Protein AF-A0A1L6TGG5-F1 (afdb_monomer_lite)

Structure (mmCIF, N/CA/C/O backbone):
data_AF-A0A1L6TGG5-F1
#
_entry.id   AF-A0A1L6TGG5-F1
#
loop_
_atom_site.group_PDB
_atom_site.id
_atom_site.type_symbol
_atom_site.label_atom_id
_atom_site.label_alt_id
_atom_site.label_comp_id
_atom_site.label_asym_id
_atom_site.label_entity_id
_atom_site.label_seq_id
_atom_site.pdbx_PDB_ins_code
_atom_site.Cartn_x
_atom_site.Cartn_y
_atom_site.Cartn_z
_atom_site.occupancy
_atom_site.B_iso_or_equiv
_atom_site.auth_seq_id
_atom_site.auth_comp_id
_atom_site.auth_asym_id
_atom_site.auth_atom_id
_atom_site.pdbx_PDB_model_num
ATOM 1 N N . MET A 1 1 ? 0.037 -15.836 -2.372 1.00 89.75 1 MET A N 1
ATOM 2 C CA . MET A 1 1 ? 1.193 -15.166 -1.727 1.00 89.75 1 MET A CA 1
ATOM 3 C C . MET A 1 1 ? 0.680 -14.251 -0.624 1.00 89.75 1 MET A C 1
ATOM 5 O O . MET A 1 1 ? -0.408 -13.714 -0.791 1.00 89.75 1 MET A O 1
ATOM 9 N N . ARG A 1 2 ? 1.420 -14.093 0.482 1.00 94.62 2 ARG A N 1
ATOM 10 C CA . ARG A 1 2 ? 1.064 -13.198 1.595 1.00 94.62 2 ARG A CA 1
ATOM 11 C C . ARG A 1 2 ? 2.154 -12.146 1.784 1.00 94.62 2 ARG A C 1
ATOM 13 O O . ARG A 1 2 ? 3.326 -12.507 1.813 1.00 94.62 2 ARG A O 1
ATOM 20 N N . VAL A 1 3 ? 1.760 -10.887 1.944 1.00 95.38 3 VAL A N 1
ATOM 21 C CA . VAL A 1 3 ? 2.658 -9.762 2.239 1.00 95.38 3 VAL A CA 1
ATOM 22 C C . VAL A 1 3 ? 2.161 -9.048 3.489 1.00 95.38 3 VAL A C 1
ATOM 24 O O . VAL A 1 3 ? 0.959 -8.843 3.641 1.00 95.38 3 VAL A O 1
ATOM 27 N N . THR A 1 4 ? 3.073 -8.674 4.385 1.00 95.62 4 THR A N 1
ATOM 28 C CA . THR A 1 4 ? 2.738 -7.883 5.576 1.00 95.62 4 THR A CA 1
ATOM 29 C C . THR A 1 4 ? 3.230 -6.455 5.386 1.00 95.62 4 THR A C 1
ATOM 31 O O . THR A 1 4 ? 4.394 -6.252 5.054 1.00 95.62 4 THR A O 1
ATOM 34 N N . LEU A 1 5 ? 2.346 -5.483 5.593 1.00 94.94 5 LEU A N 1
ATOM 35 C CA . LEU A 1 5 ? 2.621 -4.056 5.466 1.00 94.94 5 LEU A CA 1
ATOM 36 C C . LEU A 1 5 ? 2.347 -3.381 6.806 1.00 94.94 5 LEU A C 1
ATOM 38 O O . LEU A 1 5 ? 1.287 -3.581 7.407 1.00 94.94 5 LEU A O 1
ATOM 42 N N . HIS A 1 6 ? 3.308 -2.585 7.261 1.00 94.62 6 HIS A N 1
ATOM 43 C CA . HIS A 1 6 ? 3.231 -1.865 8.523 1.00 94.62 6 HIS A CA 1
ATOM 44 C C . HIS A 1 6 ? 3.273 -0.365 8.248 1.00 94.62 6 HIS A C 1
ATOM 46 O O . HIS A 1 6 ? 4.285 0.144 7.774 1.00 94.62 6 HIS A O 1
ATOM 52 N N . TYR A 1 7 ? 2.182 0.328 8.561 1.00 93.38 7 TYR A N 1
ATOM 53 C CA . TYR A 1 7 ? 2.082 1.780 8.471 1.00 93.38 7 TYR A CA 1
ATOM 54 C C . TYR A 1 7 ? 1.984 2.331 9.890 1.00 93.38 7 TYR A C 1
ATOM 56 O O . TYR A 1 7 ? 0.941 2.218 10.535 1.00 93.38 7 TYR A O 1
ATOM 64 N N . ALA A 1 8 ? 3.093 2.865 10.403 1.00 89.75 8 ALA A N 1
ATOM 65 C CA . ALA A 1 8 ? 3.158 3.388 11.766 1.00 89.75 8 ALA A CA 1
ATOM 66 C C . ALA A 1 8 ? 2.540 4.787 11.859 1.00 89.75 8 ALA A C 1
ATOM 68 O O . ALA A 1 8 ? 1.974 5.153 12.888 1.00 89.75 8 ALA A O 1
ATOM 69 N N . THR A 1 9 ? 2.630 5.561 10.778 1.00 90.44 9 THR A N 1
ATOM 70 C CA . THR A 1 9 ? 2.138 6.934 10.715 1.00 90.44 9 THR A CA 1
ATOM 71 C C . THR A 1 9 ? 1.211 7.152 9.524 1.00 90.44 9 THR A C 1
ATOM 73 O O . THR A 1 9 ? 1.226 6.418 8.534 1.00 90.44 9 THR A O 1
ATOM 76 N N . THR A 1 10 ? 0.399 8.209 9.595 1.00 89.44 10 THR A N 1
ATOM 77 C CA . THR A 1 10 ? -0.414 8.646 8.454 1.00 89.44 10 THR A CA 1
ATOM 78 C C . THR A 1 10 ? 0.462 9.043 7.261 1.00 89.44 10 THR A C 1
ATOM 80 O O . THR A 1 10 ? 0.054 8.830 6.128 1.00 89.44 10 THR A O 1
ATOM 83 N N . ALA A 1 11 ? 1.676 9.558 7.490 1.00 89.75 11 ALA A N 1
ATOM 84 C CA . ALA A 1 11 ? 2.612 9.910 6.419 1.00 89.75 11 ALA A CA 1
ATOM 85 C C . ALA A 1 11 ? 3.085 8.675 5.628 1.00 89.75 11 ALA A C 1
ATOM 87 O O . ALA A 1 11 ? 3.120 8.713 4.395 1.00 89.75 11 ALA A O 1
ATOM 88 N N . ASP A 1 12 ? 3.359 7.562 6.320 1.00 90.94 12 ASP A N 1
ATOM 89 C CA . ASP A 1 12 ? 3.698 6.283 5.675 1.00 90.94 12 ASP A CA 1
ATOM 90 C C . ASP A 1 12 ? 2.537 5.799 4.800 1.00 90.94 12 ASP A C 1
ATOM 92 O O . ASP A 1 12 ? 2.722 5.356 3.666 1.00 90.94 12 ASP A O 1
ATOM 96 N N . LEU A 1 13 ? 1.315 5.923 5.327 1.00 91.19 13 LEU A N 1
ATOM 97 C CA . LEU A 1 13 ? 0.104 5.504 4.637 1.00 91.19 13 LEU A CA 1
ATOM 98 C C . LEU A 1 13 ? -0.187 6.377 3.408 1.00 91.19 13 LEU A C 1
ATOM 100 O O . LEU A 1 13 ? -0.550 5.837 2.370 1.00 91.19 13 LEU A O 1
ATOM 104 N N . ILE A 1 14 ? 0.014 7.698 3.495 1.00 90.75 14 ILE A N 1
ATOM 105 C CA . ILE A 1 14 ? -0.110 8.626 2.355 1.00 90.75 14 ILE A CA 1
ATOM 106 C C . ILE A 1 14 ? 0.869 8.247 1.247 1.00 90.75 14 ILE A C 1
ATOM 108 O O . ILE A 1 14 ? 0.482 8.201 0.084 1.00 90.75 14 ILE A O 1
ATOM 112 N N . SER A 1 15 ? 2.118 7.951 1.609 1.00 89.62 15 SER A N 1
ATOM 113 C CA . SER A 1 15 ? 3.171 7.639 0.637 1.00 89.62 15 SER A CA 1
ATOM 114 C C . SER A 1 15 ? 2.923 6.314 -0.090 1.00 89.62 15 SER A C 1
ATOM 116 O O . SER A 1 15 ? 3.339 6.144 -1.232 1.00 89.62 15 SER A O 1
ATOM 118 N N . ALA A 1 16 ? 2.223 5.375 0.554 1.00 92.56 16 ALA A N 1
ATOM 119 C CA . ALA A 1 16 ? 1.898 4.080 -0.034 1.00 92.56 16 ALA A CA 1
ATOM 120 C C . ALA A 1 16 ? 0.516 4.025 -0.705 1.00 92.56 16 ALA A C 1
ATOM 122 O O . ALA A 1 16 ? 0.297 3.170 -1.563 1.00 92.56 16 ALA A O 1
ATOM 123 N N . TYR A 1 17 ? -0.442 4.866 -0.313 1.00 94.25 17 TYR A N 1
ATOM 124 C CA . TYR A 1 17 ? -1.815 4.785 -0.810 1.00 94.25 17 TYR A CA 1
ATOM 125 C C . TYR A 1 17 ? -1.975 5.454 -2.178 1.00 94.25 17 TYR A C 1
ATOM 127 O O . TYR A 1 17 ? -1.562 6.587 -2.401 1.00 94.25 17 TYR A O 1
ATOM 135 N N . LEU A 1 18 ? -2.633 4.750 -3.097 1.00 92.06 18 LEU A N 1
ATOM 136 C CA . LEU A 1 18 ? -2.893 5.177 -4.468 1.00 92.06 18 LEU A CA 1
ATOM 137 C C . LEU A 1 18 ? -4.403 5.456 -4.626 1.00 92.06 18 LEU A C 1
ATOM 139 O O . LEU A 1 18 ? -5.166 4.552 -4.987 1.00 92.06 18 LEU A O 1
ATOM 143 N N . PRO A 1 19 ? -4.868 6.691 -4.346 1.00 87.12 19 PRO A N 1
ATOM 144 C CA . PRO A 1 19 ? -6.296 7.014 -4.242 1.00 87.12 19 PRO A CA 1
ATOM 145 C C . PRO A 1 19 ? -7.030 7.042 -5.589 1.00 87.12 19 PRO A C 1
ATOM 147 O O . PRO A 1 19 ? -8.255 6.963 -5.625 1.00 87.12 19 PRO A O 1
ATOM 150 N N . PHE A 1 20 ? -6.297 7.165 -6.696 1.00 87.31 20 PHE A N 1
ATOM 151 C CA . PHE A 1 20 ? -6.845 7.244 -8.053 1.00 87.31 20 PHE A CA 1
ATOM 152 C C . PHE A 1 20 ? -7.248 5.877 -8.626 1.00 87.31 20 PHE A C 1
ATOM 154 O O . PHE A 1 20 ? -7.919 5.811 -9.654 1.00 87.31 20 PHE A O 1
ATOM 161 N N . ILE A 1 21 ? -6.853 4.781 -7.973 1.00 90.25 21 ILE A N 1
ATOM 162 C CA . ILE A 1 21 ? -7.242 3.430 -8.373 1.00 90.25 21 ILE A CA 1
ATOM 163 C C . ILE A 1 21 ? -8.613 3.112 -7.773 1.00 90.25 21 ILE A C 1
ATOM 165 O O . ILE A 1 21 ? -8.865 3.360 -6.593 1.00 90.25 21 ILE A O 1
ATOM 169 N N . GLN A 1 22 ? -9.517 2.553 -8.582 1.00 86.31 22 GLN A N 1
ATOM 170 C CA . GLN A 1 22 ? -10.857 2.169 -8.135 1.00 86.31 22 GLN A CA 1
ATOM 171 C C . GLN A 1 22 ? -10.767 1.253 -6.904 1.00 86.31 22 GLN A C 1
ATOM 173 O O . GLN A 1 22 ? -9.982 0.314 -6.901 1.00 86.31 22 GLN A O 1
ATOM 178 N N . GLN A 1 23 ? -11.584 1.505 -5.875 1.00 86.50 23 GLN A N 1
ATOM 179 C CA . GLN A 1 23 ? -11.537 0.790 -4.582 1.00 86.50 23 GLN A CA 1
ATOM 180 C C . GLN A 1 23 ? -10.236 0.981 -3.778 1.00 86.50 23 GLN A C 1
ATOM 182 O O . GLN A 1 23 ? -10.080 0.351 -2.738 1.00 86.50 23 GLN A O 1
ATOM 187 N N . GLY A 1 24 ? -9.353 1.890 -4.200 1.00 92.25 24 GLY A N 1
ATOM 188 C CA . GLY A 1 24 ? -8.076 2.155 -3.552 1.00 92.25 24 GLY A CA 1
ATOM 189 C C . GLY A 1 24 ? -7.032 1.078 -3.840 1.00 92.25 24 GLY A C 1
ATOM 190 O O . GLY A 1 24 ? -7.337 -0.096 -4.072 1.00 92.25 24 GLY A O 1
ATOM 191 N N . ALA A 1 25 ? -5.769 1.483 -3.808 1.00 95.81 25 ALA A N 1
ATOM 192 C CA . ALA A 1 25 ? -4.644 0.572 -3.928 1.00 95.81 25 ALA A CA 1
ATOM 193 C C . ALA A 1 25 ? -3.504 0.970 -2.994 1.00 95.81 25 ALA A C 1
ATOM 195 O O . ALA A 1 25 ? -3.414 2.116 -2.560 1.00 95.81 25 ALA A O 1
ATOM 196 N N . LEU A 1 26 ? -2.631 0.013 -2.698 1.00 95.94 26 LEU A N 1
ATOM 197 C CA . LEU A 1 26 ? -1.404 0.224 -1.940 1.00 95.94 26 LEU A CA 1
ATOM 198 C C . LEU A 1 26 ? -0.203 -0.114 -2.815 1.00 95.94 26 LEU A C 1
ATOM 200 O O . LEU A 1 26 ? -0.190 -1.143 -3.495 1.00 95.94 26 LEU A O 1
ATOM 204 N N . PHE A 1 27 ? 0.810 0.739 -2.781 1.00 95.69 27 PHE A N 1
ATOM 205 C CA . PHE A 1 27 ? 2.122 0.410 -3.295 1.00 95.69 27 PHE A CA 1
ATOM 206 C C . PHE A 1 27 ? 2.813 -0.565 -2.339 1.00 95.69 27 PHE A C 1
ATOM 208 O O . PHE A 1 27 ? 2.892 -0.342 -1.129 1.00 95.69 27 PHE A O 1
ATOM 215 N N . VAL A 1 28 ? 3.302 -1.665 -2.901 1.00 95.56 28 VAL A N 1
ATOM 216 C CA . VAL A 1 28 ? 4.010 -2.727 -2.195 1.00 95.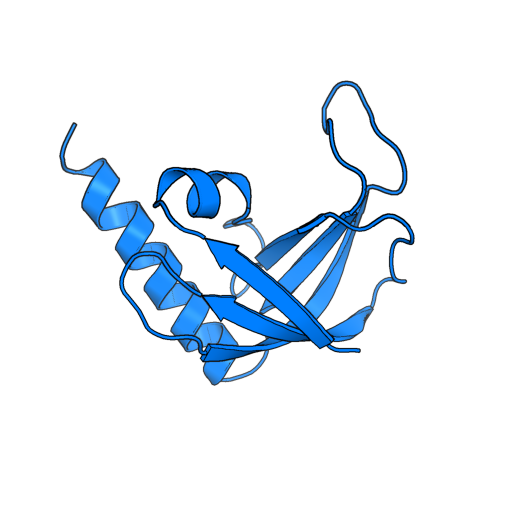56 28 VAL A CA 1
ATOM 217 C C . VAL A 1 28 ? 5.409 -2.821 -2.781 1.00 95.56 28 VAL A C 1
ATOM 219 O O . VAL A 1 28 ? 5.592 -3.352 -3.879 1.00 95.56 28 VAL A O 1
ATOM 222 N N . ALA A 1 29 ? 6.389 -2.304 -2.040 1.00 94.06 29 ALA A N 1
ATOM 223 C CA . ALA A 1 29 ? 7.795 -2.439 -2.392 1.00 94.06 29 ALA A CA 1
ATOM 224 C C . ALA A 1 29 ? 8.207 -3.920 -2.336 1.00 94.06 29 ALA A C 1
ATOM 226 O O . ALA A 1 29 ? 7.958 -4.609 -1.343 1.00 94.06 29 ALA A O 1
ATOM 227 N N . MET A 1 30 ? 8.803 -4.421 -3.416 1.00 92.94 30 MET A N 1
ATOM 228 C CA . MET A 1 30 ? 9.274 -5.804 -3.524 1.00 92.94 30 MET A CA 1
ATOM 229 C C . MET A 1 30 ? 10.375 -5.914 -4.575 1.00 92.94 30 MET A C 1
ATOM 231 O O . MET A 1 30 ? 10.359 -5.187 -5.562 1.00 92.94 30 MET A O 1
ATOM 235 N N . THR A 1 31 ? 11.312 -6.841 -4.376 1.00 88.50 31 THR A N 1
ATOM 236 C CA . THR A 1 31 ? 12.438 -7.052 -5.300 1.00 88.50 31 THR A CA 1
ATOM 237 C C . THR A 1 31 ? 11.992 -7.729 -6.597 1.00 88.50 31 THR A C 1
ATOM 239 O O . THR A 1 31 ? 12.346 -7.272 -7.679 1.00 88.50 31 THR A O 1
ATOM 242 N N . ASP A 1 32 ? 11.153 -8.762 -6.495 1.00 91.44 32 ASP A N 1
ATOM 243 C CA . ASP A 1 32 ? 10.616 -9.489 -7.647 1.00 91.44 32 ASP A CA 1
ATOM 244 C C . ASP A 1 32 ? 9.172 -9.065 -7.914 1.00 91.44 32 ASP A C 1
ATOM 246 O O . ASP A 1 32 ? 8.232 -9.531 -7.264 1.00 91.44 32 ASP A O 1
ATOM 250 N N . VAL A 1 33 ? 8.985 -8.150 -8.871 1.00 93.75 33 VAL A N 1
ATOM 251 C CA . VAL A 1 33 ? 7.653 -7.621 -9.182 1.00 93.75 33 VAL A CA 1
ATOM 252 C C . VAL A 1 33 ? 6.724 -8.694 -9.735 1.00 93.75 33 VAL A C 1
ATOM 254 O O . VAL A 1 33 ? 6.997 -9.358 -10.738 1.00 93.75 33 VAL A O 1
ATOM 257 N N . LEU A 1 34 ? 5.553 -8.796 -9.121 1.00 96.38 34 LEU A N 1
ATOM 258 C CA . LEU A 1 34 ? 4.529 -9.739 -9.539 1.00 96.38 34 LEU A CA 1
ATOM 259 C C . LEU A 1 34 ? 3.915 -9.371 -10.906 1.00 96.38 34 LEU A C 1
ATOM 261 O O . LEU A 1 34 ? 3.843 -8.188 -11.267 1.00 96.38 34 LEU A O 1
ATOM 265 N N . PRO A 1 35 ? 3.433 -10.364 -11.678 1.00 96.81 35 PRO A N 1
ATOM 266 C C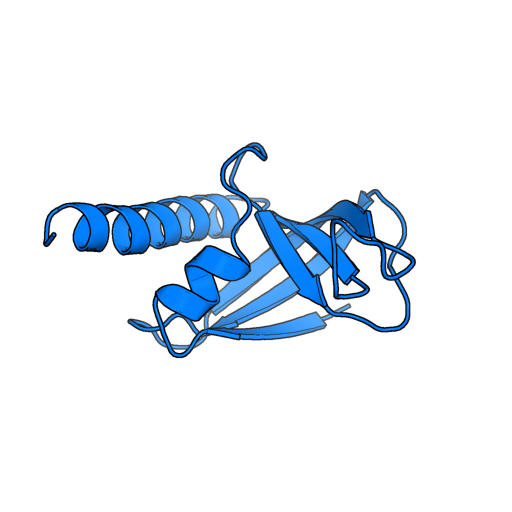A . PRO A 1 35 ? 2.642 -10.123 -12.883 1.00 96.81 35 PRO A CA 1
ATOM 267 C C . PRO A 1 35 ? 1.342 -9.359 -12.595 1.00 96.81 35 PRO A C 1
ATOM 269 O O . PRO A 1 35 ? 0.757 -9.488 -11.516 1.00 96.81 35 PRO A O 1
ATOM 272 N N . MET A 1 36 ? 0.845 -8.615 -13.588 1.00 97.44 36 MET A N 1
ATOM 273 C CA . MET A 1 36 ? -0.491 -8.005 -13.533 1.00 97.44 36 MET A CA 1
ATOM 274 C C . MET A 1 36 ? -1.571 -9.066 -13.305 1.00 97.44 36 MET A C 1
ATOM 276 O O . MET A 1 36 ? -1.470 -10.179 -13.813 1.00 97.44 36 MET A O 1
ATOM 280 N N . GLY A 1 37 ? -2.612 -8.715 -12.554 1.00 97.31 37 GLY A N 1
ATOM 281 C CA . GLY A 1 37 ? -3.713 -9.619 -12.226 1.00 97.31 37 GLY A CA 1
ATOM 282 C C . GLY A 1 37 ? -3.399 -10.630 -11.122 1.00 97.31 37 GLY A C 1
ATOM 283 O O . GLY A 1 37 ? -4.316 -11.307 -10.669 1.00 97.31 37 GLY A O 1
ATOM 284 N N . THR A 1 38 ? -2.151 -10.710 -10.645 1.00 97.69 38 THR A N 1
ATOM 285 C CA . THR A 1 38 ? -1.789 -11.599 -9.533 1.00 97.69 38 THR A CA 1
ATOM 286 C C . THR A 1 38 ? -2.555 -11.210 -8.277 1.00 97.69 38 THR A C 1
ATOM 288 O O . THR A 1 38 ? -2.528 -10.048 -7.867 1.00 97.69 38 THR A O 1
ATOM 291 N N . GLU A 1 39 ? -3.209 -12.185 -7.652 1.00 97.19 39 GLU A N 1
ATOM 292 C CA . GLU A 1 39 ? -3.902 -11.998 -6.382 1.00 97.19 39 GLU A CA 1
ATOM 293 C C . GLU A 1 39 ? -2.996 -12.363 -5.204 1.00 97.19 39 GLU A C 1
ATOM 295 O O . GLU A 1 39 ? -2.244 -13.346 -5.224 1.00 97.19 39 GLU A O 1
ATOM 300 N N . LEU A 1 40 ? -3.060 -11.546 -4.160 1.00 96.00 40 LEU A N 1
ATOM 301 C CA . LEU A 1 40 ? -2.262 -11.702 -2.956 1.00 96.00 40 LEU A CA 1
ATOM 302 C C . LEU A 1 40 ? -3.058 -11.320 -1.713 1.00 96.00 40 LEU A C 1
ATOM 304 O O . LEU A 1 40 ? -3.977 -10.505 -1.752 1.00 96.00 40 LEU A O 1
ATOM 308 N N . GLU A 1 41 ? -2.679 -11.931 -0.599 1.00 97.25 41 GLU A N 1
ATOM 309 C CA . GLU A 1 41 ? -3.200 -11.598 0.716 1.00 97.25 41 GLU A CA 1
ATOM 310 C C . GLU A 1 41 ? -2.299 -10.532 1.353 1.00 97.25 41 GLU A C 1
ATOM 312 O O . GLU A 1 41 ? -1.083 -10.712 1.461 1.00 97.25 41 GLU A O 1
ATOM 317 N N . LEU A 1 42 ? -2.889 -9.417 1.767 1.00 96.31 42 LEU A N 1
ATOM 318 C CA . LEU A 1 42 ? -2.213 -8.313 2.429 1.00 96.31 42 LEU A CA 1
ATOM 319 C C . LEU A 1 42 ? -2.592 -8.307 3.907 1.00 96.31 42 LEU A C 1
ATOM 321 O O . LEU A 1 42 ? -3.761 -8.147 4.262 1.00 96.31 42 LEU A O 1
ATOM 325 N N . LYS A 1 43 ? -1.593 -8.440 4.775 1.00 96.38 43 LYS A N 1
ATOM 326 C CA . LYS A 1 43 ? -1.744 -8.232 6.211 1.00 96.38 43 LYS A CA 1
ATOM 327 C C . LYS A 1 43 ? -1.324 -6.802 6.534 1.00 96.38 43 LYS A C 1
ATOM 329 O O . LYS A 1 43 ? -0.142 -6.483 6.481 1.00 96.38 43 LYS A O 1
ATOM 334 N N . LEU A 1 44 ? -2.290 -5.945 6.830 1.00 94.94 44 LEU A N 1
ATOM 335 C CA . LEU A 1 44 ? -2.097 -4.510 7.006 1.00 94.94 44 LEU A CA 1
ATOM 336 C C . LEU A 1 44 ? -2.134 -4.154 8.489 1.00 94.94 44 LEU A C 1
ATOM 338 O O . LEU A 1 44 ? -3.078 -4.518 9.188 1.00 94.94 44 LEU A O 1
ATOM 342 N N . GLN A 1 45 ? -1.142 -3.409 8.959 1.00 94.25 45 GLN A N 1
ATOM 343 C CA . GLN A 1 45 ? -1.205 -2.689 10.226 1.00 94.25 45 GLN A CA 1
ATOM 344 C C . GLN A 1 45 ? -1.341 -1.198 9.917 1.00 94.25 45 GLN A C 1
ATOM 346 O O . GLN A 1 45 ? -0.452 -0.624 9.291 1.00 94.25 45 GLN A O 1
ATOM 351 N N . LEU A 1 46 ? -2.467 -0.605 10.315 1.00 91.44 46 LEU A N 1
ATOM 352 C CA . LEU A 1 46 ? -2.735 0.825 10.156 1.00 91.44 46 LEU A CA 1
ATOM 353 C C . LEU A 1 46 ? -2.329 1.587 11.432 1.00 91.44 46 LEU A C 1
ATOM 355 O O . LEU A 1 46 ? -2.301 0.975 12.501 1.00 91.44 46 LEU A O 1
ATOM 359 N N . PRO A 1 47 ? -2.081 2.908 11.358 1.00 87.38 47 PRO A N 1
ATOM 360 C CA . PRO A 1 47 ? -1.638 3.698 12.512 1.00 87.38 47 PRO A CA 1
ATOM 361 C C . PRO A 1 47 ? -2.600 3.669 13.711 1.00 87.38 47 PRO A C 1
ATOM 363 O O . PRO A 1 47 ? -2.174 3.816 14.852 1.00 87.38 47 PRO A O 1
ATOM 366 N N . ASP A 1 48 ? -3.899 3.485 13.459 1.00 81.25 48 ASP A N 1
ATOM 367 C CA . ASP A 1 48 ? -4.972 3.551 14.457 1.00 81.25 48 ASP A CA 1
ATOM 368 C C . ASP A 1 48 ? -5.562 2.176 14.832 1.00 81.25 48 ASP A C 1
ATOM 370 O O . ASP A 1 48 ? -6.516 2.110 15.610 1.00 81.25 48 ASP A O 1
ATOM 374 N N . GLN A 1 49 ? -5.053 1.074 14.264 1.00 76.56 49 GLN A N 1
ATOM 375 C CA . GLN A 1 49 ? -5.679 -0.246 14.389 1.00 76.56 49 GLN A CA 1
ATOM 376 C C . GLN A 1 49 ? -4.707 -1.416 14.545 1.00 76.56 49 GLN A C 1
ATOM 378 O O . GLN A 1 49 ? -3.534 -1.380 14.177 1.00 76.56 49 GLN A O 1
ATOM 383 N N . SER A 1 50 ? -5.263 -2.513 15.064 1.00 78.31 50 SER A N 1
ATOM 384 C CA . SER A 1 50 ? -4.645 -3.833 15.036 1.00 78.31 50 SER A CA 1
ATOM 385 C C . SER A 1 50 ? -4.548 -4.386 13.608 1.00 78.31 50 SER A C 1
ATOM 387 O O . SER A 1 50 ? -5.213 -3.924 12.681 1.00 78.31 50 SER A O 1
ATOM 389 N N . MET A 1 51 ? -3.691 -5.395 13.430 1.00 90.25 51 MET A N 1
ATOM 390 C CA . MET A 1 51 ? -3.477 -6.032 12.131 1.00 90.25 51 MET A CA 1
ATOM 391 C C . MET A 1 51 ? -4.784 -6.575 11.539 1.00 90.25 51 MET A C 1
ATOM 393 O O . MET A 1 51 ? -5.482 -7.361 12.180 1.00 90.25 51 MET A O 1
ATOM 397 N N . THR A 1 52 ? -5.052 -6.233 10.283 1.00 93.56 52 THR A N 1
ATOM 398 C CA . THR A 1 52 ? -6.170 -6.751 9.491 1.00 93.56 52 THR A CA 1
ATOM 399 C C . THR A 1 52 ? -5.661 -7.486 8.257 1.00 93.56 52 THR A C 1
ATOM 401 O O . THR A 1 52 ? -4.527 -7.284 7.825 1.00 93.56 52 THR A O 1
ATOM 404 N N . VAL A 1 53 ? -6.490 -8.354 7.687 1.00 95.50 53 VAL A N 1
ATOM 405 C CA . VAL A 1 53 ? -6.158 -9.127 6.488 1.00 95.50 53 VAL A CA 1
ATOM 406 C C . VAL A 1 53 ? -7.156 -8.788 5.391 1.00 95.50 53 VAL A C 1
ATOM 408 O O . VAL A 1 53 ? -8.367 -8.870 5.596 1.00 95.50 53 VAL A O 1
ATOM 411 N N . VAL A 1 54 ? -6.643 -8.417 4.222 1.00 95.94 54 VAL A N 1
ATOM 412 C CA . VAL A 1 54 ? -7.434 -8.137 3.020 1.00 95.94 54 VAL A CA 1
ATOM 413 C C . VAL A 1 54 ? -6.830 -8.842 1.814 1.00 95.94 54 VAL A C 1
ATOM 415 O O . VAL A 1 54 ? -5.650 -9.180 1.803 1.00 95.94 54 VAL A O 1
ATOM 418 N N . PHE A 1 55 ? -7.636 -9.054 0.781 1.00 97.12 55 PHE A N 1
ATOM 419 C CA . PHE A 1 55 ? -7.139 -9.527 -0.505 1.00 97.12 55 PHE A CA 1
ATOM 420 C C . PHE A 1 55 ? -6.894 -8.345 -1.431 1.00 97.12 55 PHE A C 1
ATOM 422 O O . PHE A 1 55 ? -7.598 -7.332 -1.376 1.00 97.12 55 PHE A O 1
ATOM 429 N N . GLY A 1 56 ? -5.899 -8.495 -2.293 1.00 96.94 56 GLY A N 1
ATOM 430 C CA . GLY A 1 56 ? -5.567 -7.511 -3.298 1.00 96.94 56 GLY A CA 1
ATOM 431 C C . GLY A 1 56 ? -5.184 -8.140 -4.628 1.00 96.94 56 GLY A C 1
ATOM 432 O O . GLY A 1 56 ? -4.882 -9.331 -4.707 1.00 96.94 56 GLY A O 1
ATOM 433 N N . ARG A 1 57 ? -5.192 -7.315 -5.672 1.00 97.81 57 ARG A N 1
ATOM 434 C CA . ARG A 1 57 ? -4.803 -7.681 -7.033 1.00 97.81 57 ARG A CA 1
ATOM 435 C C . ARG A 1 57 ? -3.780 -6.696 -7.578 1.00 97.81 57 ARG A C 1
ATOM 437 O O . ARG A 1 57 ? -3.970 -5.488 -7.477 1.00 97.81 57 ARG A O 1
ATOM 444 N N . VAL A 1 58 ? -2.720 -7.202 -8.197 1.00 97.62 58 VAL A N 1
ATOM 445 C CA . VAL A 1 58 ? -1.725 -6.366 -8.879 1.00 97.62 58 VAL A CA 1
ATOM 446 C C . VAL A 1 58 ? -2.363 -5.691 -10.092 1.00 97.62 58 VAL A C 1
ATOM 448 O O . VAL A 1 58 ? -2.832 -6.367 -11.008 1.00 97.62 58 VAL A O 1
ATOM 451 N N . VAL A 1 59 ? -2.357 -4.360 -10.105 1.00 97.25 59 VAL A N 1
ATOM 452 C CA . VAL A 1 59 ? -2.920 -3.528 -11.186 1.00 97.25 59 VAL A CA 1
ATOM 453 C C . VAL A 1 59 ? -1.909 -2.551 -11.777 1.00 97.25 59 VAL A C 1
ATOM 455 O O . VAL A 1 59 ? -2.162 -1.955 -12.820 1.00 97.25 59 VAL A O 1
ATOM 458 N N . TRP A 1 60 ? -0.755 -2.391 -11.131 1.00 94.62 60 TRP A N 1
ATOM 459 C CA . TRP A 1 60 ? 0.332 -1.546 -11.602 1.00 94.62 60 TRP A CA 1
ATOM 460 C C . TRP A 1 60 ? 1.688 -2.113 -11.170 1.00 94.62 60 TRP A C 1
ATOM 462 O O . TRP A 1 60 ? 1.772 -2.840 -10.180 1.00 94.62 60 TRP A O 1
ATOM 472 N N . ARG A 1 61 ? 2.750 -1.837 -11.934 1.00 95.19 61 ARG A N 1
ATOM 473 C CA . ARG A 1 61 ? 4.085 -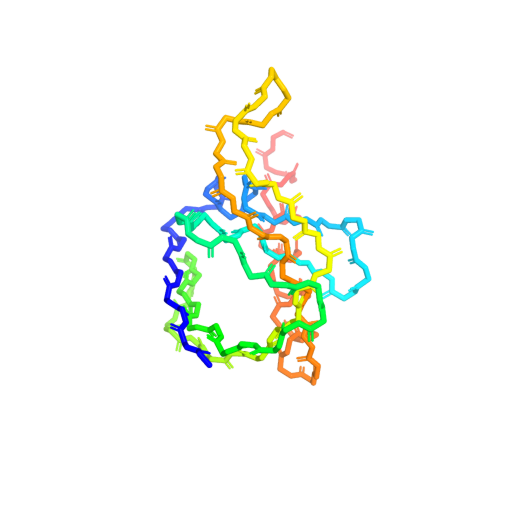2.426 -11.744 1.00 95.19 61 ARG A CA 1
ATOM 474 C C . ARG A 1 61 ? 5.161 -1.368 -11.956 1.00 95.19 61 ARG A C 1
ATOM 476 O O . ARG A 1 61 ? 5.123 -0.662 -12.96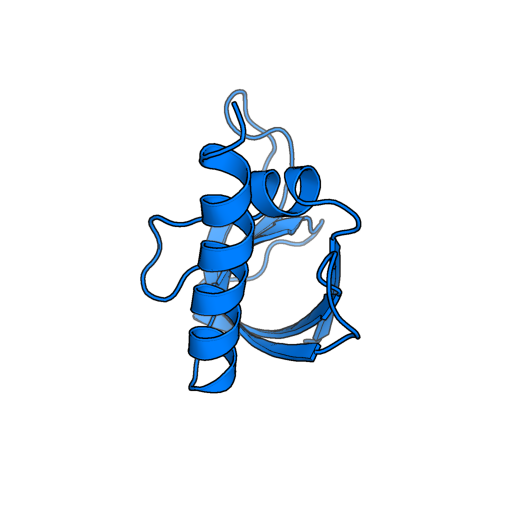1 1.00 95.19 61 ARG A O 1
ATOM 483 N N . VAL A 1 62 ? 6.139 -1.347 -11.058 1.00 94.38 62 VAL A N 1
ATOM 484 C CA . VAL A 1 62 ? 7.362 -0.541 -11.137 1.00 94.38 62 VAL A CA 1
ATOM 485 C C . VAL A 1 62 ? 8.550 -1.508 -11.075 1.00 94.38 62 VAL A C 1
ATOM 487 O O . VAL A 1 62 ? 9.021 -1.826 -9.987 1.00 94.38 62 VAL A O 1
ATOM 490 N N . PRO A 1 63 ? 8.982 -2.074 -12.220 1.00 91.75 63 PRO A N 1
ATOM 491 C CA . PRO A 1 63 ? 10.011 -3.118 -12.253 1.00 91.75 63 PRO A CA 1
ATOM 492 C C . PRO A 1 63 ? 11.431 -2.590 -12.019 1.00 91.75 63 PRO A C 1
ATOM 494 O O . PRO A 1 63 ? 12.321 -3.371 -11.702 1.00 91.75 63 PRO A O 1
ATOM 497 N N . VAL A 1 64 ? 11.655 -1.290 -12.213 1.00 93.44 64 VAL A N 1
ATOM 498 C CA . VAL A 1 64 ? 12.956 -0.631 -12.068 1.00 93.44 64 VAL A CA 1
ATOM 499 C C . VAL A 1 64 ? 12.764 0.744 -11.442 1.00 93.44 64 VAL A C 1
ATOM 501 O O . VAL A 1 64 ? 11.726 1.375 -11.648 1.00 93.44 64 VAL A O 1
ATOM 504 N N . VAL A 1 65 ? 13.774 1.202 -10.703 1.00 91.75 65 VAL A N 1
ATOM 505 C CA . VAL A 1 65 ? 13.842 2.578 -10.202 1.00 91.75 65 VAL A CA 1
ATOM 506 C C . VAL A 1 65 ? 13.964 3.541 -11.382 1.00 91.75 65 VAL A C 1
ATOM 508 O O . VAL A 1 65 ? 14.675 3.275 -12.351 1.00 91.75 65 VAL A O 1
ATOM 511 N N . THR A 1 66 ? 13.254 4.658 -11.300 1.00 90.75 66 THR A N 1
ATOM 512 C CA . THR A 1 66 ? 13.235 5.731 -12.297 1.00 90.75 66 THR A CA 1
ATOM 513 C C . THR A 1 66 ? 13.342 7.078 -11.590 1.00 90.75 66 THR A C 1
ATOM 515 O O . THR A 1 66 ? 13.217 7.151 -10.372 1.00 90.75 66 THR A O 1
ATOM 518 N N . GLU A 1 67 ? 13.498 8.168 -12.341 1.00 91.06 67 GLU A N 1
ATOM 519 C CA . GLU A 1 67 ? 13.455 9.522 -11.766 1.00 91.06 67 GLU A CA 1
ATOM 520 C C . GLU A 1 67 ? 12.117 9.839 -11.070 1.00 91.06 67 GLU A C 1
ATOM 522 O O . GLU A 1 67 ? 12.076 10.661 -10.162 1.00 91.06 67 GLU A O 1
ATOM 527 N N . MET A 1 68 ? 11.024 9.179 -11.476 1.00 84.69 68 MET A N 1
ATOM 528 C CA . MET A 1 68 ? 9.683 9.380 -10.913 1.00 84.69 68 MET A CA 1
ATOM 529 C C . MET A 1 68 ? 9.370 8.445 -9.736 1.00 84.69 68 MET A C 1
ATOM 531 O O . MET A 1 68 ? 8.549 8.785 -8.889 1.00 84.69 68 MET A O 1
ATOM 535 N N . PHE A 1 69 ? 9.998 7.268 -9.690 1.00 85.50 69 PHE A N 1
ATOM 536 C CA . PHE A 1 69 ? 9.758 6.244 -8.672 1.00 85.50 69 PHE A CA 1
ATOM 537 C C . PHE A 1 69 ? 11.082 5.682 -8.179 1.00 85.50 69 PHE A C 1
ATOM 539 O O . PHE A 1 69 ? 11.774 4.982 -8.916 1.00 85.50 69 PHE A O 1
ATOM 546 N N . ASP A 1 70 ? 11.400 5.947 -6.920 1.00 89.81 70 ASP A N 1
ATOM 547 C CA . ASP A 1 70 ? 12.644 5.559 -6.256 1.00 89.81 70 ASP A CA 1
ATOM 548 C C . ASP A 1 70 ? 12.645 4.111 -5.724 1.00 89.81 70 ASP A C 1
ATOM 550 O O . ASP A 1 70 ? 13.687 3.607 -5.308 1.00 89.81 70 ASP A O 1
ATOM 554 N N . HIS A 1 71 ? 11.507 3.407 -5.790 1.00 92.69 71 HIS A N 1
ATOM 555 C CA . HIS A 1 71 ? 11.355 2.034 -5.301 1.00 92.69 71 HIS A CA 1
ATOM 556 C C . HIS A 1 71 ? 10.818 1.075 -6.371 1.00 92.69 71 HIS A C 1
ATOM 558 O O . HIS A 1 71 ? 9.891 1.393 -7.116 1.00 92.69 71 HIS A O 1
ATOM 564 N N . VAL A 1 72 ? 11.352 -0.151 -6.385 1.00 96.00 72 VAL A N 1
ATOM 565 C CA . VAL A 1 72 ? 10.801 -1.281 -7.152 1.00 96.00 72 VAL A CA 1
ATOM 566 C C . VAL A 1 72 ? 9.611 -1.871 -6.396 1.00 96.00 72 VAL A C 1
ATOM 568 O O . VAL A 1 72 ? 9.669 -2.074 -5.180 1.00 96.00 72 VAL A O 1
ATOM 5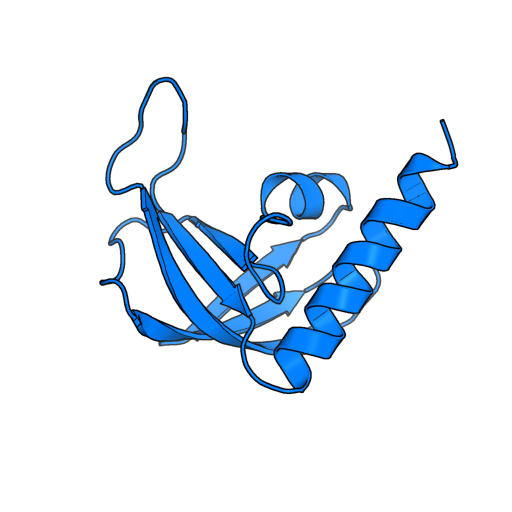71 N N . GLY A 1 73 ? 8.518 -2.154 -7.102 1.00 96.12 73 GLY A N 1
ATOM 572 C CA . GLY A 1 73 ? 7.327 -2.705 -6.469 1.00 96.12 73 GLY A CA 1
ATOM 573 C C . GLY A 1 73 ? 6.113 -2.823 -7.378 1.00 96.12 73 GLY A C 1
ATOM 574 O O . GLY A 1 73 ? 6.192 -2.750 -8.607 1.00 96.12 73 GLY A O 1
ATOM 575 N N . VAL A 1 74 ? 4.957 -3.028 -6.756 1.00 96.94 74 VAL A N 1
ATOM 576 C CA . VAL A 1 74 ? 3.672 -3.177 -7.446 1.00 96.94 74 VAL A CA 1
ATOM 577 C C . VAL A 1 74 ? 2.578 -2.365 -6.764 1.00 96.94 74 VAL A C 1
ATOM 579 O O . VAL A 1 74 ? 2.529 -2.263 -5.543 1.00 96.94 74 VAL A O 1
ATOM 582 N N . GLY A 1 75 ? 1.667 -1.813 -7.561 1.00 96.31 75 GLY A N 1
ATOM 583 C CA . GLY A 1 75 ? 0.409 -1.255 -7.079 1.00 96.31 75 GLY A CA 1
ATOM 584 C C . GLY A 1 75 ? -0.632 -2.361 -6.953 1.00 96.31 75 GLY A C 1
ATOM 585 O O . GLY A 1 75 ? -0.960 -3.031 -7.939 1.00 96.31 75 GLY A O 1
ATOM 586 N N . VAL A 1 76 ? -1.151 -2.550 -5.743 1.00 97.62 76 VAL A N 1
ATOM 587 C CA . VAL A 1 76 ? -2.104 -3.608 -5.404 1.00 97.62 76 VAL A CA 1
ATOM 588 C C . VAL A 1 76 ? -3.454 -2.992 -5.071 1.00 97.62 76 VAL A C 1
ATOM 590 O O . VAL A 1 76 ? -3.612 -2.357 -4.032 1.00 97.62 76 VAL A O 1
ATOM 593 N N . GLN A 1 77 ? -4.433 -3.196 -5.949 1.00 97.69 77 GLN A N 1
ATOM 594 C CA . GLN A 1 77 ? -5.824 -2.817 -5.724 1.00 97.69 77 GLN A CA 1
ATOM 595 C C . GLN A 1 77 ? -6.422 -3.662 -4.606 1.00 97.69 77 GLN A C 1
ATOM 597 O O . GLN A 1 77 ? -6.278 -4.885 -4.615 1.00 97.69 77 GLN A O 1
ATOM 602 N N . LEU A 1 78 ? -7.120 -3.021 -3.674 1.00 96.38 78 LEU A N 1
ATOM 603 C CA . LEU A 1 78 ? -7.863 -3.700 -2.620 1.00 96.38 78 LEU A CA 1
ATOM 604 C C . LEU A 1 78 ? -9.159 -4.280 -3.199 1.00 96.38 78 LEU A C 1
ATOM 606 O O . LEU A 1 78 ? -9.937 -3.557 -3.817 1.00 96.38 78 LEU A O 1
ATOM 610 N N . ILE A 1 79 ? -9.403 -5.577 -2.993 1.00 95.81 79 ILE A N 1
ATOM 611 C CA . ILE A 1 79 ? -10.568 -6.269 -3.561 1.00 95.81 79 ILE A CA 1
ATOM 612 C C . ILE A 1 79 ? -11.494 -6.836 -2.481 1.00 95.81 79 ILE A C 1
ATOM 614 O O . ILE A 1 79 ? -11.108 -7.094 -1.337 1.00 95.81 79 ILE A O 1
ATOM 618 N N . GLY A 1 80 ? -12.752 -7.048 -2.865 1.00 94.69 80 GLY A N 1
ATOM 619 C CA . GLY A 1 80 ? -13.783 -7.602 -1.992 1.00 94.69 80 GLY A CA 1
ATOM 620 C C . GLY A 1 80 ? -14.289 -6.623 -0.929 1.00 94.69 80 GLY A C 1
ATOM 621 O O . GLY A 1 80 ? -13.854 -5.477 -0.815 1.00 94.69 80 GLY A O 1
ATOM 622 N N . SER A 1 81 ? -15.246 -7.084 -0.125 1.00 93.88 81 SER A N 1
ATOM 623 C CA . SER A 1 81 ? -15.914 -6.254 0.886 1.00 93.88 81 SER A CA 1
ATOM 624 C C . SER A 1 81 ? -14.965 -5.769 1.987 1.00 93.88 81 SER A C 1
ATOM 626 O O . SER A 1 81 ? -15.096 -4.639 2.454 1.00 93.88 81 SER A O 1
ATOM 628 N N . ALA A 1 82 ? -13.991 -6.594 2.382 1.00 92.75 82 ALA A N 1
ATOM 629 C CA . ALA A 1 82 ? -12.955 -6.211 3.338 1.00 92.75 82 ALA A CA 1
ATOM 630 C C . ALA A 1 82 ? -12.017 -5.137 2.761 1.00 92.75 82 ALA A C 1
ATOM 632 O O . ALA A 1 82 ? -11.731 -4.156 3.444 1.00 92.75 82 ALA A O 1
ATOM 633 N N . GLY A 1 83 ? -11.614 -5.277 1.492 1.00 93.31 83 GLY A N 1
ATOM 634 C CA . GLY A 1 83 ? -10.799 -4.285 0.792 1.00 93.31 83 GLY A CA 1
ATOM 635 C C . GLY A 1 83 ? -11.490 -2.924 0.706 1.00 93.31 83 GLY A C 1
ATOM 636 O O . GLY A 1 83 ? -10.902 -1.919 1.093 1.00 93.31 83 GLY A O 1
ATOM 637 N N . ILE A 1 84 ? -12.771 -2.898 0.320 1.00 93.12 84 ILE A N 1
ATOM 638 C CA . ILE A 1 84 ? -13.574 -1.664 0.248 1.00 93.12 84 ILE A CA 1
ATOM 639 C C . ILE A 1 84 ? -13.660 -0.969 1.614 1.00 93.12 84 ILE A C 1
ATOM 641 O O . ILE A 1 84 ? -13.459 0.242 1.703 1.00 93.12 84 ILE A O 1
ATOM 645 N N . LYS A 1 85 ? -13.928 -1.727 2.686 1.00 93.62 85 LYS A N 1
ATOM 646 C CA . LYS A 1 85 ? -13.997 -1.184 4.054 1.00 93.62 85 LYS A CA 1
ATOM 647 C C . LYS A 1 85 ? -12.667 -0.570 4.488 1.00 93.62 85 LYS A C 1
ATOM 649 O O . LYS A 1 85 ? -12.657 0.507 5.078 1.00 93.62 85 LYS A O 1
ATOM 654 N N . ILE A 1 86 ? -11.554 -1.236 4.183 1.00 93.06 86 ILE A N 1
ATOM 655 C CA . ILE A 1 86 ? -10.223 -0.717 4.501 1.00 93.06 86 ILE A CA 1
ATOM 656 C C . ILE A 1 86 ? -9.880 0.508 3.659 1.00 93.06 86 ILE A C 1
ATOM 658 O O . ILE A 1 86 ? -9.384 1.476 4.218 1.00 93.06 86 ILE A O 1
ATOM 662 N N . ALA A 1 87 ? -10.207 0.533 2.369 1.00 93.12 87 ALA A N 1
ATOM 663 C CA . ALA A 1 87 ? -9.987 1.704 1.524 1.00 93.12 87 ALA A CA 1
ATOM 664 C C . ALA A 1 87 ? -10.745 2.940 2.034 1.00 93.12 87 ALA A C 1
ATOM 666 O O . ALA A 1 87 ? -10.177 4.026 2.131 1.00 93.12 87 ALA A O 1
ATOM 667 N N . GLN A 1 88 ? -12.015 2.768 2.420 1.00 92.19 88 GLN A N 1
ATOM 668 C CA . GLN A 1 88 ? -12.814 3.831 3.038 1.00 92.19 88 GLN A CA 1
ATOM 669 C C . GLN A 1 88 ? -12.193 4.312 4.348 1.00 92.19 88 GLN A C 1
ATOM 671 O O . GLN A 1 88 ? -12.110 5.511 4.591 1.00 92.19 88 GLN A O 1
ATOM 676 N N . LYS A 1 89 ? -11.722 3.383 5.180 1.00 91.00 89 LYS A N 1
ATOM 677 C CA . LYS A 1 89 ? -11.083 3.733 6.443 1.00 91.00 89 LYS A CA 1
ATOM 678 C C . LYS A 1 89 ? -9.758 4.470 6.243 1.00 91.00 89 LYS A C 1
ATOM 680 O O . LYS A 1 89 ? -9.556 5.494 6.884 1.00 91.00 89 LYS A O 1
ATOM 685 N N . ILE A 1 90 ? -8.898 3.991 5.342 1.00 92.06 90 ILE A N 1
ATOM 686 C CA . ILE A 1 90 ? -7.669 4.690 4.952 1.00 92.06 90 ILE A CA 1
ATOM 687 C C . ILE A 1 90 ? -8.031 6.107 4.520 1.00 92.06 90 ILE A C 1
ATOM 689 O O . ILE A 1 90 ? -7.492 7.053 5.075 1.00 92.06 90 ILE A O 1
ATOM 693 N N . LYS A 1 91 ? -9.011 6.264 3.623 1.00 90.06 91 LYS A N 1
ATOM 694 C CA . LYS A 1 91 ? -9.462 7.582 3.175 1.00 90.06 91 LYS A CA 1
ATOM 695 C C . LYS A 1 91 ? -9.874 8.491 4.341 1.00 90.06 91 LYS A C 1
ATOM 697 O O . LYS A 1 91 ? -9.384 9.608 4.411 1.00 90.06 91 LYS A O 1
ATOM 702 N N . ASN A 1 92 ? -10.683 8.005 5.282 1.00 90.19 92 ASN A N 1
ATOM 703 C CA . ASN A 1 92 ? -11.085 8.793 6.452 1.00 90.19 92 ASN A CA 1
ATOM 704 C C . ASN A 1 92 ? -9.880 9.220 7.308 1.00 90.19 92 ASN A C 1
ATOM 706 O O . ASN A 1 92 ? -9.796 10.377 7.703 1.00 90.19 92 ASN A O 1
ATOM 710 N N . LEU A 1 93 ? -8.920 8.316 7.538 1.00 88.75 93 LEU A N 1
ATOM 711 C CA . LEU A 1 93 ? -7.689 8.626 8.277 1.00 88.75 93 LEU A CA 1
ATOM 712 C C . LEU A 1 93 ? -6.838 9.696 7.584 1.00 88.75 93 LEU A C 1
ATOM 714 O O . LEU A 1 93 ? -6.154 10.469 8.257 1.00 88.75 93 LEU A O 1
ATOM 718 N N . LEU A 1 94 ? -6.850 9.721 6.248 1.00 87.19 94 LEU A N 1
ATOM 719 C CA . LEU A 1 94 ? -6.146 10.731 5.462 1.00 87.19 94 LEU A CA 1
ATOM 720 C C . LEU A 1 94 ? -6.901 12.072 5.461 1.00 87.19 94 LEU A C 1
ATOM 722 O O . LEU A 1 94 ? -6.273 13.115 5.636 1.00 87.19 94 LEU A O 1
ATOM 726 N N . ASP A 1 95 ? -8.228 12.047 5.324 1.00 83.94 95 ASP A N 1
ATOM 727 C CA . ASP A 1 95 ? -9.082 13.240 5.255 1.00 83.94 95 ASP A CA 1
ATOM 728 C C . ASP A 1 95 ? -9.144 13.989 6.604 1.00 83.94 95 ASP A C 1
ATOM 730 O O . ASP A 1 95 ? -9.049 15.217 6.634 1.00 83.94 95 ASP A O 1
ATOM 734 N N . GLU A 1 96 ? -9.2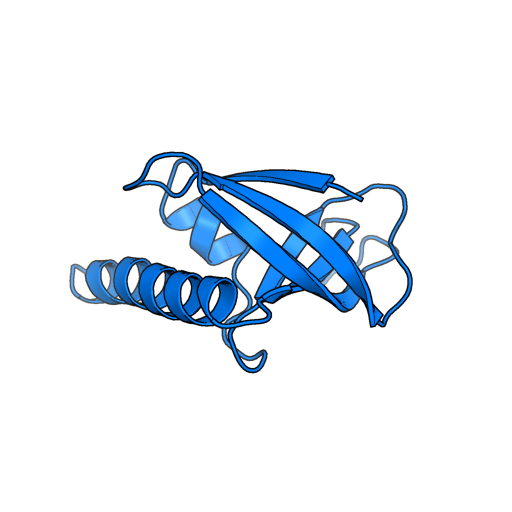25 13.274 7.735 1.00 73.94 96 GLU A N 1
ATOM 735 C CA . GLU A 1 96 ? -9.250 13.863 9.087 1.00 73.94 96 GLU A CA 1
ATOM 736 C C . GLU A 1 96 ? -8.011 14.720 9.386 1.00 73.94 96 GLU A C 1
ATOM 738 O O . GLU A 1 96 ? -8.088 15.698 10.128 1.00 73.94 96 GLU A O 1
ATOM 743 N N . LYS A 1 97 ? -6.858 14.384 8.799 1.00 62.03 97 LYS A N 1
ATOM 744 C CA . LYS A 1 97 ? -5.598 15.104 9.025 1.00 62.03 97 LYS A CA 1
ATOM 745 C C . LYS A 1 97 ? -5.400 16.294 8.089 1.00 62.03 97 LYS A C 1
ATOM 747 O O . LYS A 1 97 ? -4.643 17.191 8.447 1.00 62.03 97 LYS A O 1
ATOM 752 N N . GLN A 1 98 ? -6.091 16.351 6.947 1.00 57.22 98 GLN A N 1
ATOM 753 C CA . GLN A 1 98 ? -6.031 17.515 6.053 1.00 57.22 98 GLN A CA 1
ATOM 754 C C . GLN A 1 98 ? -6.816 18.726 6.580 1.00 57.22 98 GLN A C 1
ATOM 756 O O . GLN A 1 98 ? -6.564 19.839 6.138 1.00 57.22 98 GLN A O 1
ATOM 761 N N . GLN A 1 99 ? -7.722 18.535 7.545 1.00 47.53 99 GLN A N 1
ATOM 762 C CA . GLN A 1 99 ? -8.502 19.619 8.165 1.00 47.53 99 GLN A CA 1
ATOM 763 C C . GLN A 1 99 ? -7.807 20.283 9.367 1.00 47.53 99 GLN A C 1
ATOM 765 O O . GLN A 1 99 ? -8.332 21.242 9.926 1.00 47.53 99 GLN A O 1
ATOM 770 N N . LEU A 1 100 ? -6.652 19.761 9.794 1.00 49.50 100 LEU A N 1
ATOM 771 C CA . LEU A 1 100 ? -5.889 20.251 10.950 1.00 49.50 100 LEU A CA 1
ATOM 772 C C . LEU A 1 100 ? -4.722 21.184 10.574 1.00 49.50 100 LEU A C 1
ATOM 774 O O . LEU A 1 100 ? -3.957 21.552 11.464 1.00 49.50 100 LEU A O 1
ATOM 778 N N . ASN A 1 101 ? -4.610 21.573 9.299 1.00 40.38 101 ASN A N 1
ATOM 779 C CA . ASN A 1 101 ? -3.616 22.524 8.790 1.00 40.38 101 ASN A CA 1
ATOM 780 C C . ASN A 1 101 ? -4.278 23.783 8.230 1.00 40.38 101 ASN A C 1
ATOM 782 O O . ASN A 1 101 ? -5.236 23.633 7.438 1.00 40.38 101 ASN A O 1
#

Sequence (101 aa):
MRVTLHYATTADLISAYLPFIQQGALFVAMTDVLPMGTELELKLQLPDQSMTVVFGRVVWRVPVVTEMFDHVGVGVQLIGSAGIKIAQKIKNLLDEKQQLN

Radius of gyration: 13.15 Å; chains: 1; bounding box: 30×38×29 Å

Foldseek 3Di:
DEDEDEDQDLVSLVVQWDLPDVLTKGWDFDQDEDDFQDKYKYFYDHNVDDTDIFIWTFHAFDNDADPVHRGGTTITHTDDPSSSVVSVVSVVSNVVVVVVD

Secondary structure (DSSP, 8-state):
-EEEEE--SHHHHHHHEETTSTT-EEEEE-SSPPPTT-EEEEEEE-TTS--EEEEEEEEEEE-S--SS--S-EEEEEEEHHHHHHHHHHHHHHHHHHHTT-

Organism: Piscirickettsia salmonis (NCBI:txid1238)

pLDDT: mean 90.39, std 10.11, range [40.38, 97.81]